Protein AF-A0A350IT70-F1 (afdb_monomer_lite)

Foldseek 3Di:
DEQDDDDDPVVVVVPVVDPVDDHDHCCQVLALQNLQVDAQQEAEEEAPDADPVGDTHRQADVVGGDHDPPSLVSSCSNQVNHHNGDYYYDDDD

pLDDT: mean 97.3, std 1.95, range [86.69, 98.69]

Sequence (93 aa):
VSGFVLGSRIILEYIDNNPMFEFHRTSYVNDPFVIAQNDLMIAINSAIEVDLSGQVCADSIGARPYSGVGGQLDFVRGASRARGGRAIIALPS

Secondary structure (DSSP, 8-state):
-BS---S-HHHHHHHTT-TT--B--HHHHT-HHHHTTSTT-EEEEE-SEE-TT--EE-SEETTEE-S--TTHHHHHHHHTTSTT-EEEEE---

Radius of gyration: 15.38 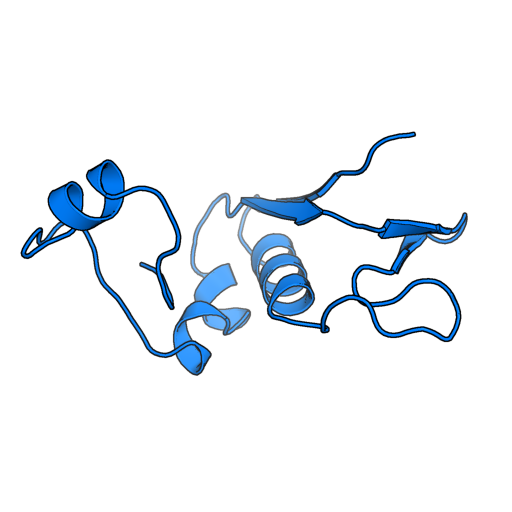Å; chains: 1; bounding box: 36×31×44 Å

Structure (mmCIF, N/CA/C/O backbone):
data_AF-A0A350IT70-F1
#
_entry.id   AF-A0A350IT70-F1
#
loop_
_atom_site.group_PDB
_atom_site.id
_atom_site.type_symbol
_atom_site.label_atom_id
_atom_site.label_alt_id
_atom_site.label_comp_id
_atom_site.label_asym_id
_atom_site.label_entity_id
_atom_site.label_seq_id
_atom_site.pdbx_PDB_ins_code
_atom_site.Cartn_x
_atom_site.Cartn_y
_atom_site.Cartn_z
_atom_site.occupancy
_atom_site.B_iso_or_equiv
_atom_site.auth_seq_id
_atom_site.auth_comp_id
_atom_site.auth_asym_id
_atom_site.auth_atom_id
_atom_site.pdbx_PDB_model_num
ATOM 1 N N . VAL A 1 1 ? -7.045 4.467 11.243 1.00 95.75 1 VAL A N 1
ATOM 2 C CA . VAL A 1 1 ? -6.012 3.441 11.510 1.00 95.75 1 VAL A CA 1
ATOM 3 C C . VAL A 1 1 ? -4.874 3.601 10.513 1.00 95.75 1 VAL A C 1
ATOM 5 O O . VAL A 1 1 ? -5.159 3.696 9.326 1.00 95.75 1 VAL A O 1
ATOM 8 N N . SER A 1 2 ? -3.622 3.673 10.971 1.00 97.25 2 SER A N 1
ATOM 9 C CA . SER A 1 2 ? -2.430 3.733 10.103 1.00 97.25 2 SER A CA 1
ATOM 10 C C . SER A 1 2 ? -1.224 3.038 10.750 1.00 97.25 2 SER A C 1
ATOM 12 O O . SER A 1 2 ? -1.231 2.783 11.951 1.00 97.25 2 SER A O 1
ATOM 14 N N . GLY A 1 3 ? -0.187 2.731 9.965 1.00 97.00 3 GLY A N 1
ATOM 15 C CA . GLY A 1 3 ? 1.100 2.240 10.477 1.00 97.00 3 GLY A CA 1
ATOM 16 C C . GLY A 1 3 ? 2.062 3.362 10.879 1.00 97.00 3 GLY A C 1
ATOM 17 O O . GLY A 1 3 ? 2.833 3.226 11.823 1.00 97.00 3 GLY A O 1
ATOM 18 N N . PHE A 1 4 ? 2.007 4.490 10.172 1.00 96.75 4 PHE A N 1
ATOM 19 C CA . PHE A 1 4 ? 2.813 5.682 10.434 1.00 96.75 4 PHE A CA 1
ATOM 20 C C . PHE A 1 4 ? 2.133 6.916 9.826 1.00 96.75 4 PHE A C 1
ATOM 22 O O . PHE A 1 4 ? 1.122 6.804 9.127 1.00 96.75 4 PHE A O 1
ATOM 29 N N . VAL A 1 5 ? 2.678 8.100 10.094 1.00 97.06 5 VAL A N 1
ATOM 30 C CA . VAL A 1 5 ? 2.257 9.352 9.459 1.00 97.06 5 VAL A CA 1
ATOM 31 C C . VAL A 1 5 ? 3.479 10.111 8.959 1.00 97.06 5 VAL A C 1
ATOM 33 O O . VAL A 1 5 ? 4.510 10.165 9.624 1.00 97.06 5 VAL A O 1
ATOM 36 N N . LEU A 1 6 ? 3.351 10.696 7.772 1.00 96.75 6 LEU A N 1
ATOM 37 C CA . LEU A 1 6 ? 4.307 11.627 7.193 1.00 96.75 6 LEU A CA 1
ATOM 38 C C . LEU A 1 6 ? 3.520 12.841 6.700 1.00 96.75 6 LEU A C 1
ATOM 40 O O . LEU A 1 6 ? 2.500 12.686 6.031 1.00 96.75 6 LEU A O 1
ATOM 44 N N . GLY A 1 7 ? 3.983 14.045 7.012 1.00 96.50 7 GLY A N 1
ATOM 45 C CA . GLY A 1 7 ? 3.339 15.262 6.542 1.00 96.50 7 GLY A CA 1
ATOM 46 C C . GLY A 1 7 ? 3.903 16.514 7.194 1.00 96.50 7 GLY A C 1
ATOM 47 O O . GLY A 1 7 ? 4.949 16.483 7.842 1.00 96.50 7 GLY A O 1
ATOM 48 N N . SER A 1 8 ? 3.210 17.633 6.993 1.00 98.19 8 SER A N 1
ATOM 49 C CA . SER A 1 8 ? 3.576 18.910 7.601 1.00 98.19 8 SER A CA 1
ATOM 50 C C . SER A 1 8 ? 3.319 18.915 9.110 1.00 98.19 8 SER A C 1
ATOM 52 O O . SER A 1 8 ? 2.600 18.081 9.657 1.00 98.19 8 SER A O 1
ATOM 54 N N . ARG A 1 9 ? 3.851 19.925 9.797 1.00 97.88 9 ARG A N 1
ATOM 55 C CA . ARG A 1 9 ? 3.596 20.133 11.226 1.00 97.88 9 ARG A CA 1
ATOM 56 C C . ARG A 1 9 ? 2.102 20.202 11.574 1.00 97.88 9 ARG A C 1
ATOM 58 O O . ARG A 1 9 ? 1.709 19.698 12.616 1.00 97.88 9 ARG A O 1
ATOM 65 N N . ILE A 1 10 ? 1.281 20.738 10.669 1.00 98.19 10 ILE A N 1
ATOM 66 C CA . ILE A 1 10 ? -0.170 20.876 10.854 1.00 98.19 10 ILE A CA 1
ATOM 67 C C . ILE A 1 10 ? -0.827 19.511 11.095 1.00 98.19 10 ILE A C 1
ATOM 69 O O . ILE A 1 10 ? -1.635 19.380 12.010 1.00 98.19 10 ILE A O 1
ATOM 73 N N . ILE A 1 11 ? -0.481 18.484 10.306 1.00 97.69 11 ILE A N 1
ATOM 74 C CA . ILE A 1 11 ? -1.091 17.160 10.488 1.00 97.69 11 ILE A CA 1
ATOM 75 C C . ILE A 1 11 ? -0.568 16.473 11.752 1.00 97.69 11 ILE A C 1
ATOM 77 O O . ILE A 1 11 ? -1.331 15.798 12.435 1.00 97.69 11 ILE A O 1
ATOM 81 N N . LEU A 1 12 ? 0.706 16.682 12.095 1.00 97.56 12 LEU A N 1
ATOM 82 C CA . LEU A 1 12 ? 1.289 16.110 13.307 1.00 97.56 12 LEU A CA 1
ATOM 83 C C . LEU A 1 12 ? 0.627 16.687 14.567 1.00 97.56 12 LEU A C 1
ATOM 85 O O . LEU A 1 12 ? 0.262 15.926 15.454 1.00 97.56 12 LEU A O 1
ATOM 89 N N . GLU A 1 13 ? 0.398 18.001 14.610 1.00 97.88 13 GLU A N 1
ATOM 90 C CA . GLU A 1 13 ? -0.306 18.664 15.717 1.00 97.88 13 GLU A CA 1
ATOM 91 C C . GLU A 1 13 ? -1.791 18.279 15.780 1.00 97.88 13 GLU A C 1
ATOM 93 O O . GLU A 1 13 ? -2.346 18.166 16.866 1.00 97.88 13 GLU A O 1
ATOM 98 N N . TYR A 1 14 ? -2.442 18.036 14.637 1.00 97.81 14 TYR A N 1
ATOM 99 C CA . TYR A 1 14 ? -3.848 17.617 14.612 1.00 97.81 14 TYR A CA 1
ATOM 100 C C . TYR A 1 14 ? -4.075 16.190 15.142 1.00 97.81 14 TYR A C 1
ATOM 102 O O . TYR A 1 14 ? -5.140 15.884 15.690 1.00 97.81 14 TYR A O 1
ATOM 110 N N . ILE A 1 15 ? -3.090 15.311 14.949 1.00 97.62 15 ILE A N 1
ATOM 111 C CA . ILE A 1 15 ? -3.138 13.907 15.375 1.00 97.62 15 ILE A CA 1
ATOM 112 C C . ILE A 1 15 ? -2.712 13.747 16.842 1.00 97.62 15 ILE A C 1
ATOM 114 O O . ILE A 1 15 ? -3.138 12.791 17.492 1.00 97.62 15 ILE A O 1
ATOM 118 N N . ASP A 1 16 ? -1.889 14.657 17.369 1.00 97.12 16 ASP A N 1
ATOM 119 C CA . ASP A 1 16 ? -1.362 14.563 18.730 1.00 97.12 16 ASP A CA 1
ATOM 120 C C . ASP A 1 16 ? -2.482 14.440 19.779 1.00 97.12 16 ASP A C 1
ATOM 122 O O . ASP A 1 16 ? -3.392 15.265 19.851 1.00 97.12 16 ASP A O 1
ATOM 126 N N . ASN A 1 17 ? -2.425 13.369 20.578 1.00 96.81 17 ASN A N 1
ATOM 127 C CA . ASN A 1 17 ? -3.419 13.010 21.600 1.00 96.81 17 ASN A CA 1
ATOM 128 C C . ASN A 1 17 ? -4.889 12.990 21.125 1.00 96.81 17 ASN A C 1
ATOM 130 O O . ASN A 1 17 ? -5.811 13.126 21.933 1.00 96.81 17 ASN A O 1
ATOM 134 N N . ASN A 1 18 ? -5.133 12.791 19.828 1.00 97.81 18 ASN A N 1
ATOM 135 C CA . ASN A 1 18 ? -6.475 12.791 19.264 1.00 97.81 18 ASN A CA 1
ATOM 136 C C . ASN A 1 18 ? -7.028 11.354 19.133 1.00 97.81 18 ASN A C 1
ATOM 138 O O . ASN A 1 18 ? -6.533 10.585 18.305 1.00 97.81 18 ASN A O 1
ATOM 142 N N . PRO A 1 19 ? -8.087 10.982 19.884 1.00 97.19 19 PRO A N 1
ATOM 143 C CA . PRO A 1 19 ? -8.613 9.613 19.915 1.00 97.19 19 PRO A CA 1
ATOM 144 C C . PRO A 1 19 ? -9.282 9.166 18.605 1.00 97.19 19 PRO A C 1
ATOM 146 O O . PRO A 1 19 ? -9.614 7.994 18.460 1.00 97.19 19 PRO A O 1
ATOM 149 N N . MET A 1 20 ? -9.480 10.072 17.641 1.00 97.81 20 MET A N 1
ATOM 150 C CA . MET A 1 20 ? -9.943 9.714 16.295 1.00 97.81 20 MET A CA 1
ATOM 151 C C . MET A 1 20 ? -8.874 8.979 15.473 1.00 97.81 20 MET A C 1
ATOM 153 O O . MET A 1 20 ? -9.192 8.376 14.445 1.00 97.81 20 MET A O 1
ATOM 157 N N . PHE A 1 21 ? -7.610 9.035 15.898 1.00 97.69 21 PHE A N 1
ATOM 158 C CA . PHE A 1 21 ? -6.489 8.400 15.223 1.00 97.69 21 PHE A CA 1
ATOM 159 C C . PHE A 1 21 ? -5.948 7.241 16.048 1.00 97.69 21 PHE A C 1
ATOM 161 O O . PHE A 1 21 ? -5.794 7.321 17.261 1.00 97.69 21 PHE A O 1
ATOM 168 N N . GLU A 1 22 ? -5.603 6.161 15.356 1.00 97.38 22 GLU A N 1
ATOM 169 C CA . GLU A 1 22 ? -5.039 4.971 15.975 1.00 97.38 22 GLU A CA 1
ATOM 170 C C . GLU A 1 22 ? -3.908 4.438 15.100 1.00 97.38 22 GLU A C 1
ATOM 172 O O . GLU A 1 22 ? -4.068 4.297 13.876 1.00 97.38 22 GLU A O 1
ATOM 177 N N . PHE A 1 23 ? -2.771 4.154 15.734 1.00 97.75 23 PHE A N 1
ATOM 178 C CA . PHE A 1 23 ? -1.583 3.622 15.082 1.00 97.75 23 PHE A CA 1
ATOM 179 C C . PHE A 1 23 ? -1.343 2.186 15.519 1.00 97.75 23 PHE A C 1
ATOM 181 O O . PHE A 1 23 ? -1.243 1.890 16.707 1.00 97.75 23 PHE A O 1
ATOM 188 N N . HIS A 1 24 ? -1.226 1.301 14.537 1.00 98.19 24 HIS A N 1
ATOM 189 C CA . HIS A 1 24 ? -1.006 -0.126 14.743 1.00 98.19 24 HIS A CA 1
ATOM 190 C C . HIS A 1 24 ? 0.282 -0.568 14.062 1.00 98.19 24 HIS A C 1
ATOM 192 O O . HIS A 1 24 ? 0.804 0.101 13.174 1.00 98.19 24 HIS A O 1
ATOM 198 N N . ARG A 1 25 ? 0.795 -1.741 14.444 1.00 97.88 25 ARG A N 1
ATOM 199 C CA . ARG A 1 25 ? 1.936 -2.352 13.747 1.00 97.88 25 ARG A CA 1
ATOM 200 C C . ARG A 1 25 ? 1.596 -2.563 12.270 1.00 97.88 25 ARG A C 1
ATOM 202 O O . ARG A 1 25 ? 0.499 -3.021 11.953 1.00 97.88 25 ARG A O 1
ATOM 209 N N . THR A 1 26 ? 2.565 -2.337 11.384 1.00 96.94 26 THR A N 1
ATOM 210 C CA . THR A 1 26 ? 2.412 -2.569 9.936 1.00 96.94 26 THR A CA 1
ATOM 211 C C . THR A 1 26 ? 1.922 -3.983 9.626 1.00 96.94 26 THR A C 1
ATOM 213 O O . THR A 1 26 ? 1.107 -4.155 8.734 1.00 96.94 26 THR A O 1
ATOM 216 N N . SER A 1 27 ? 2.322 -4.987 10.416 1.00 97.50 27 SER A N 1
ATOM 217 C CA . SER A 1 27 ? 1.853 -6.373 10.269 1.00 97.50 27 SER A CA 1
ATOM 218 C C . SER A 1 27 ? 0.337 -6.550 10.412 1.00 97.50 27 SER A C 1
ATOM 220 O O . SER A 1 27 ? -0.183 -7.557 9.962 1.00 97.50 27 SER A O 1
ATOM 222 N N . TYR A 1 28 ? -0.356 -5.621 11.077 1.00 98.25 28 TYR A N 1
ATOM 223 C CA . TYR A 1 28 ? -1.816 -5.602 11.172 1.00 98.25 28 TYR A CA 1
ATOM 224 C C . TYR A 1 28 ? -2.424 -4.718 10.080 1.00 98.25 28 TYR A C 1
ATOM 226 O O . TYR A 1 28 ? -3.318 -5.145 9.359 1.00 98.25 28 TYR A O 1
ATOM 234 N N . VAL A 1 29 ? -1.912 -3.491 9.935 1.00 98.31 29 VAL A N 1
ATOM 235 C CA . VAL A 1 29 ? -2.453 -2.494 8.993 1.00 98.31 29 VAL A CA 1
ATOM 236 C C . VAL A 1 29 ? -2.347 -2.962 7.542 1.00 98.31 29 VAL A C 1
ATOM 238 O O . VAL A 1 29 ? -3.245 -2.700 6.747 1.00 98.31 29 VAL A O 1
ATOM 241 N N . ASN A 1 30 ? -1.269 -3.673 7.212 1.00 98.31 30 ASN A N 1
ATOM 242 C CA . ASN A 1 30 ? -1.002 -4.189 5.877 1.00 98.31 30 ASN A CA 1
ATOM 243 C C . ASN A 1 30 ? -1.431 -5.651 5.710 1.00 98.31 30 ASN A C 1
ATOM 245 O O . ASN A 1 30 ? -1.131 -6.239 4.681 1.00 98.31 30 ASN A O 1
ATOM 249 N N . ASP A 1 31 ? -2.106 -6.275 6.679 1.00 98.38 31 ASP A N 1
ATOM 250 C CA . ASP A 1 31 ? -2.616 -7.630 6.465 1.00 98.38 31 ASP A CA 1
ATOM 251 C C . ASP A 1 31 ? -3.772 -7.580 5.443 1.00 98.38 31 ASP A C 1
ATOM 253 O O . ASP A 1 31 ? -4.811 -6.971 5.726 1.00 98.38 31 ASP A O 1
ATOM 257 N N . PRO A 1 32 ? -3.657 -8.225 4.262 1.00 98.44 32 PRO A N 1
ATOM 258 C CA . PRO A 1 32 ? -4.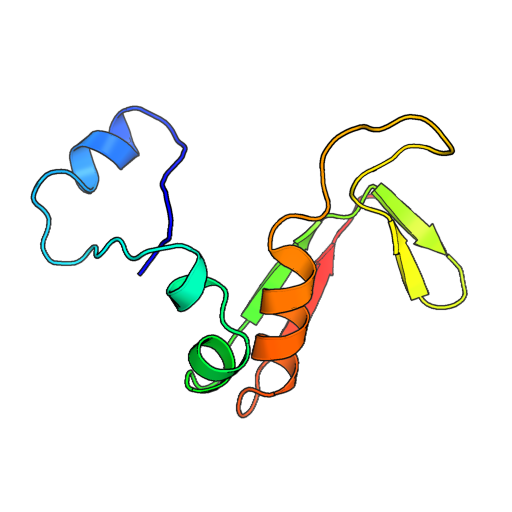713 -8.200 3.254 1.00 98.44 32 PRO A CA 1
ATOM 259 C C . PRO A 1 32 ? -6.052 -8.751 3.759 1.00 98.44 32 PRO A C 1
ATOM 261 O O . PRO A 1 32 ? -7.098 -8.345 3.252 1.00 98.44 32 PRO A O 1
ATOM 264 N N . PHE A 1 33 ? -6.043 -9.659 4.740 1.00 98.44 33 PHE A N 1
ATOM 265 C CA . PHE A 1 33 ? -7.257 -10.208 5.344 1.00 98.44 33 PHE A CA 1
ATOM 266 C C . PHE A 1 33 ? -7.915 -9.236 6.317 1.00 98.44 33 PHE A C 1
ATOM 268 O O . PHE A 1 33 ? -9.137 -9.252 6.428 1.00 98.44 33 PHE A O 1
ATOM 275 N N . VAL A 1 34 ? -7.141 -8.379 6.985 1.00 98.62 34 VAL A N 1
ATOM 276 C CA . VAL A 1 34 ? -7.674 -7.285 7.811 1.00 98.62 34 VAL A CA 1
ATOM 277 C C . VAL A 1 34 ? -8.209 -6.175 6.911 1.00 98.62 34 VAL A C 1
ATOM 279 O O . VAL A 1 34 ? -9.330 -5.709 7.098 1.00 98.62 34 VAL A O 1
ATOM 282 N N . ILE A 1 35 ? -7.458 -5.798 5.873 1.00 98.69 35 ILE A N 1
ATOM 283 C CA . ILE A 1 35 ? -7.883 -4.792 4.892 1.00 98.69 35 ILE A CA 1
ATOM 284 C C . ILE A 1 35 ? -9.227 -5.184 4.261 1.00 98.69 35 ILE A C 1
ATOM 286 O O . ILE A 1 35 ? -10.142 -4.359 4.205 1.00 98.69 35 ILE A O 1
ATOM 290 N N . ALA A 1 36 ? -9.369 -6.446 3.841 1.00 98.62 36 ALA A N 1
ATOM 291 C CA . ALA A 1 36 ? -10.562 -6.960 3.168 1.00 98.62 36 ALA A CA 1
ATOM 292 C C . ALA A 1 36 ? -11.836 -6.980 4.035 1.00 98.62 36 ALA A C 1
ATOM 294 O O . ALA A 1 36 ? -12.926 -7.147 3.491 1.00 98.62 36 ALA A O 1
ATOM 295 N N . GLN A 1 37 ? -11.725 -6.801 5.357 1.00 98.56 37 GLN A N 1
ATOM 296 C CA . GLN A 1 37 ? -12.886 -6.716 6.254 1.00 98.56 37 GLN A CA 1
ATOM 297 C C . GLN A 1 37 ? -13.657 -5.396 6.110 1.00 98.56 37 GLN A C 1
ATOM 299 O O . GLN A 1 37 ? -14.779 -5.293 6.601 1.00 98.56 37 GLN A O 1
ATOM 304 N N . ASN A 1 38 ? -13.081 -4.394 5.439 1.00 98.50 38 ASN A N 1
ATOM 305 C CA . ASN A 1 38 ? -13.715 -3.097 5.225 1.00 98.50 38 ASN A CA 1
ATOM 306 C C . ASN A 1 38 ? -14.515 -3.100 3.917 1.00 98.50 38 ASN A C 1
ATOM 308 O O . ASN A 1 38 ? -13.961 -3.339 2.844 1.00 98.50 38 ASN A O 1
ATOM 312 N N . ASP A 1 39 ? -15.809 -2.788 3.987 1.00 98.50 39 ASP A N 1
ATOM 313 C CA . ASP A 1 39 ? -16.630 -2.595 2.792 1.00 98.50 39 ASP A CA 1
ATOM 314 C C . ASP A 1 39 ? -16.154 -1.398 1.973 1.00 98.50 39 ASP A C 1
ATOM 316 O O . ASP A 1 39 ? -15.734 -0.382 2.524 1.00 98.50 39 ASP A O 1
ATOM 320 N N . LEU A 1 40 ? -16.278 -1.500 0.648 1.00 98.44 40 LEU A N 1
ATOM 321 C CA . LEU A 1 40 ? -15.925 -0.430 -0.287 1.00 98.44 40 LEU A CA 1
ATOM 322 C C . LEU A 1 40 ? -14.468 0.047 -0.132 1.00 98.44 40 LEU A C 1
ATOM 324 O O . LEU A 1 40 ? -14.166 1.205 -0.411 1.00 98.44 40 LEU A O 1
ATOM 328 N N . MET A 1 41 ? -13.556 -0.834 0.298 1.00 98.56 41 MET A N 1
ATOM 329 C CA . MET A 1 41 ? -12.141 -0.501 0.469 1.00 98.56 41 MET A CA 1
ATOM 330 C C . MET A 1 41 ? -11.513 -0.065 -0.860 1.00 98.56 41 MET A C 1
ATOM 332 O O . MET A 1 41 ? -11.456 -0.846 -1.813 1.00 98.56 41 MET A O 1
ATOM 336 N N . ILE A 1 42 ? -11.014 1.172 -0.918 1.00 98.69 42 ILE A N 1
ATOM 337 C CA . ILE A 1 42 ? -10.339 1.724 -2.097 1.00 98.69 42 ILE A CA 1
ATOM 338 C C . ILE A 1 42 ? -8.843 1.844 -1.814 1.00 98.69 42 ILE A C 1
ATOM 340 O O . ILE A 1 42 ? -8.424 2.628 -0.965 1.00 98.69 42 ILE A O 1
ATOM 344 N N . ALA A 1 43 ? -8.032 1.089 -2.551 1.00 98.44 43 ALA A N 1
ATOM 345 C CA . ALA A 1 43 ? -6.579 1.198 -2.529 1.00 98.44 43 ALA A CA 1
ATOM 346 C C . ALA A 1 43 ? -6.104 2.028 -3.724 1.00 98.44 43 ALA A C 1
ATOM 348 O O . ALA A 1 43 ? -6.349 1.647 -4.866 1.00 98.44 43 ALA A O 1
ATOM 349 N N . ILE A 1 44 ? -5.404 3.134 -3.470 1.00 98.38 44 ILE A N 1
ATOM 350 C CA . ILE A 1 44 ? -4.842 4.010 -4.505 1.00 98.38 44 ILE A CA 1
ATOM 351 C C . ILE A 1 44 ? -3.326 4.021 -4.341 1.00 98.38 44 ILE A C 1
ATOM 353 O O . ILE A 1 44 ? -2.831 4.383 -3.277 1.00 98.38 44 ILE A O 1
ATOM 357 N N . ASN A 1 45 ? -2.597 3.628 -5.384 1.00 97.75 45 ASN A N 1
ATOM 358 C CA . ASN A 1 45 ? -1.135 3.628 -5.397 1.00 97.75 45 ASN A CA 1
ATOM 359 C C . ASN A 1 45 ? -0.596 4.213 -6.707 1.00 97.75 45 ASN A C 1
ATOM 361 O O . ASN A 1 45 ? -1.304 4.268 -7.713 1.00 97.75 45 ASN A O 1
ATOM 365 N N . SER A 1 46 ? 0.667 4.636 -6.682 1.00 97.06 46 SER A N 1
ATOM 366 C CA . SER A 1 46 ? 1.381 5.110 -7.869 1.00 97.06 46 SER A CA 1
ATOM 367 C C . SER A 1 46 ? 2.262 4.013 -8.456 1.00 97.06 46 SER A C 1
ATOM 369 O O . SER A 1 46 ? 2.641 3.075 -7.761 1.00 97.06 46 SER A 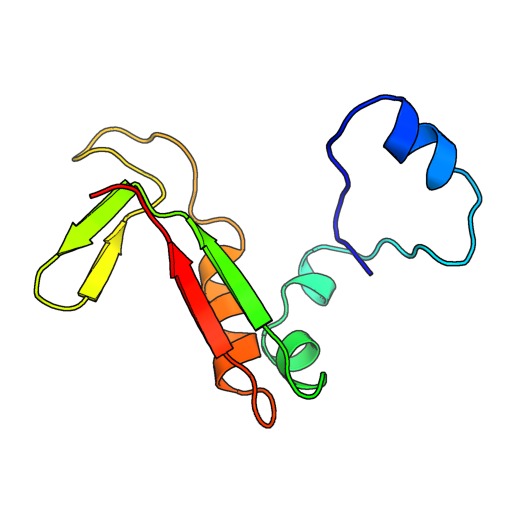O 1
ATOM 371 N N . ALA A 1 47 ? 2.626 4.159 -9.724 1.00 97.38 47 ALA A N 1
ATOM 372 C CA . ALA A 1 47 ? 3.650 3.347 -10.374 1.00 97.38 47 ALA A CA 1
ATOM 373 C C . ALA A 1 47 ? 4.697 4.228 -11.065 1.00 97.38 47 ALA A C 1
ATOM 375 O O . ALA A 1 47 ? 4.480 5.428 -11.238 1.00 97.38 4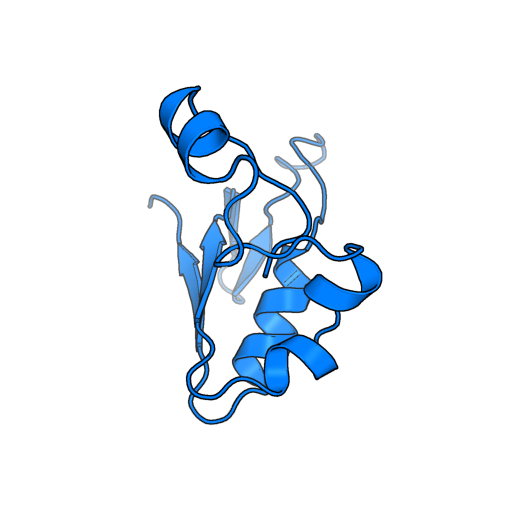7 ALA A O 1
ATOM 376 N N . ILE A 1 48 ? 5.823 3.618 -11.438 1.00 97.06 48 ILE A N 1
ATOM 377 C CA . ILE A 1 48 ? 6.837 4.215 -12.315 1.00 97.06 48 ILE A CA 1
ATOM 378 C C . ILE A 1 48 ? 6.505 3.870 -13.767 1.00 97.06 48 ILE A C 1
ATOM 380 O O . ILE A 1 48 ? 6.494 4.749 -14.621 1.00 97.06 48 ILE A O 1
ATOM 384 N N . GLU A 1 49 ? 6.198 2.601 -14.036 1.00 97.38 49 GLU A N 1
ATOM 385 C CA . GLU A 1 49 ? 5.870 2.107 -15.371 1.00 97.38 49 GLU A CA 1
ATOM 386 C C . GLU A 1 49 ? 4.863 0.955 -15.304 1.00 97.38 49 GLU A C 1
ATOM 388 O O . GLU A 1 49 ? 4.755 0.237 -14.301 1.00 97.38 49 GLU A O 1
ATOM 393 N N . VAL A 1 50 ? 4.114 0.794 -16.394 1.00 97.88 50 VAL A N 1
ATOM 394 C CA . VAL A 1 50 ? 3.183 -0.314 -16.603 1.00 97.88 50 VAL A CA 1
ATOM 395 C C . VAL A 1 50 ? 3.386 -0.844 -18.017 1.00 97.88 50 VAL A C 1
ATOM 397 O O . VAL A 1 50 ? 3.399 -0.064 -18.969 1.00 97.88 50 VAL A O 1
ATOM 400 N N . ASP A 1 51 ? 3.556 -2.157 -18.162 1.00 97.38 51 ASP A N 1
ATOM 401 C CA . ASP A 1 51 ? 3.686 -2.782 -19.481 1.00 97.38 51 ASP A CA 1
ATOM 402 C C . ASP A 1 51 ? 2.320 -3.110 -20.115 1.00 97.38 51 ASP A C 1
ATOM 404 O O . ASP A 1 51 ? 1.262 -2.996 -19.493 1.00 97.38 51 ASP A O 1
ATOM 408 N N . LEU A 1 52 ? 2.328 -3.563 -21.372 1.00 98.00 52 LEU A N 1
ATOM 409 C CA . LEU A 1 52 ? 1.098 -3.899 -22.104 1.00 98.00 52 LEU A CA 1
ATOM 410 C C . LEU A 1 52 ? 0.345 -5.116 -21.537 1.00 98.00 52 LEU A C 1
ATOM 412 O O . LEU A 1 52 ? -0.811 -5.332 -21.895 1.00 98.00 52 LEU A O 1
ATOM 416 N N . SER A 1 53 ? 0.978 -5.911 -20.672 1.00 98.25 53 SER A N 1
ATOM 417 C CA . SER A 1 53 ? 0.332 -7.020 -19.961 1.00 98.25 53 SER A CA 1
ATOM 418 C C . SER A 1 53 ? -0.283 -6.593 -18.623 1.00 98.25 53 SER A C 1
ATOM 420 O O . SER A 1 53 ? -0.999 -7.377 -18.000 1.00 98.25 53 SER A O 1
ATOM 422 N N . GLY A 1 54 ? -0.038 -5.351 -18.192 1.00 96.94 54 GLY A N 1
ATOM 423 C CA . GLY A 1 54 ? -0.484 -4.813 -16.913 1.00 96.94 54 GLY A CA 1
ATOM 424 C C . GLY A 1 54 ? 0.466 -5.106 -15.752 1.00 96.94 54 GLY A C 1
ATOM 425 O O . GLY A 1 54 ? 0.073 -4.918 -14.599 1.00 96.94 54 GLY A O 1
ATOM 426 N N . GLN A 1 55 ? 1.699 -5.560 -16.011 1.00 97.88 55 GLN A N 1
ATOM 427 C CA . GLN A 1 55 ? 2.712 -5.638 -14.959 1.00 97.88 55 GLN A CA 1
ATOM 428 C C . GLN A 1 55 ? 3.091 -4.227 -14.524 1.00 97.88 55 GLN A C 1
ATOM 430 O O . GLN A 1 55 ? 3.369 -3.364 -15.353 1.00 97.88 55 GLN A O 1
ATOM 435 N N . VAL A 1 56 ? 3.097 -4.011 -13.212 1.00 97.56 56 VAL A N 1
ATOM 436 C CA . VAL A 1 56 ? 3.357 -2.713 -12.594 1.00 97.56 56 VAL A CA 1
ATOM 437 C C . VAL A 1 56 ? 4.728 -2.743 -11.936 1.00 97.56 56 VAL A C 1
ATOM 439 O O . VAL A 1 56 ? 4.958 -3.556 -11.041 1.00 97.56 56 VAL A O 1
ATOM 442 N N . CYS A 1 57 ? 5.602 -1.820 -12.326 1.00 97.12 57 CYS A N 1
ATOM 443 C CA . CYS A 1 57 ? 6.861 -1.561 -11.636 1.00 97.12 57 CYS A CA 1
ATOM 444 C C . CYS A 1 57 ? 6.769 -0.215 -10.900 1.00 97.12 57 CYS A C 1
ATOM 446 O O . CYS A 1 57 ? 6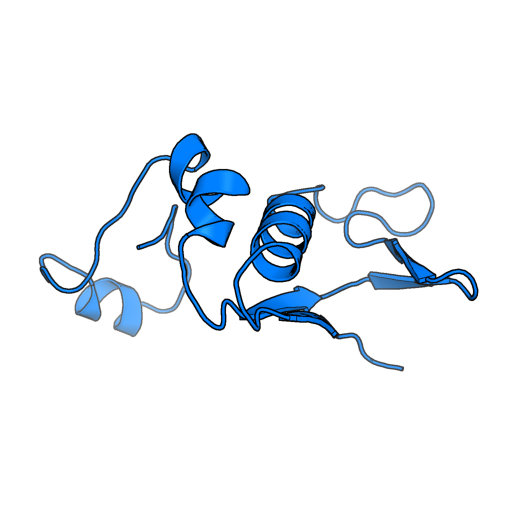.361 0.801 -11.469 1.00 97.12 57 CYS A O 1
ATOM 448 N N . ALA A 1 58 ? 7.099 -0.214 -9.607 1.00 97.31 58 ALA A N 1
ATOM 449 C CA . ALA A 1 58 ? 6.976 0.956 -8.728 1.00 97.31 58 ALA A CA 1
ATOM 450 C C . ALA A 1 58 ? 8.208 1.187 -7.833 1.00 97.31 58 ALA A C 1
ATOM 452 O O . ALA A 1 58 ? 8.303 2.211 -7.154 1.00 97.31 58 ALA A O 1
ATOM 453 N N . ASP A 1 59 ? 9.158 0.252 -7.832 1.00 96.62 59 ASP A N 1
ATOM 454 C CA . ASP A 1 59 ? 10.301 0.235 -6.923 1.00 96.62 59 ASP A CA 1
ATOM 455 C C . ASP A 1 59 ? 11.650 0.453 -7.612 1.00 96.62 59 ASP A C 1
ATOM 457 O O . ASP A 1 59 ? 12.643 0.748 -6.942 1.00 96.62 59 ASP A O 1
ATOM 461 N N . SER A 1 60 ? 11.705 0.364 -8.939 1.00 97.00 60 SER A N 1
ATOM 462 C CA . SER A 1 60 ? 12.944 0.450 -9.708 1.00 97.00 60 SER A CA 1
ATOM 463 C C . SER A 1 60 ? 12.761 1.159 -11.050 1.00 97.00 60 SER A C 1
ATOM 465 O O . SER A 1 60 ? 11.653 1.351 -11.540 1.00 97.00 60 SER A O 1
ATOM 467 N N . ILE A 1 61 ? 13.881 1.603 -11.624 1.00 97.38 61 ILE A N 1
ATOM 468 C CA . ILE A 1 61 ? 13.967 2.117 -12.995 1.00 97.38 61 ILE A CA 1
ATOM 469 C C . ILE A 1 61 ? 14.992 1.244 -13.717 1.00 97.38 61 ILE A C 1
ATOM 471 O O . ILE A 1 61 ? 16.204 1.393 -13.510 1.00 97.38 61 ILE A O 1
ATOM 475 N N . GLY A 1 62 ? 14.507 0.292 -14.516 1.00 95.88 62 GLY A N 1
ATOM 476 C CA . GLY A 1 62 ? 15.333 -0.804 -15.018 1.00 95.88 62 GLY A CA 1
ATOM 477 C C . GLY A 1 62 ? 16.000 -1.560 -13.862 1.00 95.88 62 GLY A C 1
ATOM 478 O O . GLY A 1 62 ? 15.372 -1.866 -12.857 1.00 95.88 62 GLY A O 1
ATOM 479 N N . ALA A 1 63 ? 17.306 -1.813 -13.956 1.00 96.88 63 ALA A N 1
ATOM 480 C CA . ALA A 1 63 ? 18.053 -2.499 -12.897 1.00 96.88 63 ALA A CA 1
ATOM 481 C C . ALA A 1 63 ? 18.400 -1.613 -11.680 1.00 96.88 63 ALA A C 1
ATOM 483 O O . ALA A 1 63 ? 19.053 -2.087 -10.749 1.00 96.88 63 ALA A O 1
ATOM 484 N N . ARG A 1 64 ? 18.035 -0.322 -11.683 1.00 97.44 64 ARG A N 1
ATOM 485 C CA . ARG A 1 64 ? 18.392 0.618 -10.613 1.00 97.44 64 ARG A CA 1
ATOM 486 C C . ARG A 1 64 ? 17.273 0.692 -9.568 1.00 97.44 64 ARG A C 1
ATOM 488 O O . ARG A 1 64 ? 16.191 1.174 -9.908 1.00 97.44 64 ARG A O 1
ATOM 495 N N . PRO A 1 65 ? 17.527 0.321 -8.299 1.00 96.81 65 PRO A N 1
ATOM 496 C CA . PRO A 1 65 ? 16.567 0.542 -7.223 1.00 96.81 65 PRO A CA 1
ATOM 497 C C . PRO A 1 65 ? 16.249 2.033 -7.074 1.00 96.81 65 PRO A C 1
ATOM 499 O O . PRO A 1 65 ? 17.153 2.874 -7.100 1.00 96.81 65 PRO A O 1
ATOM 502 N N . TYR A 1 66 ? 14.969 2.356 -6.925 1.00 96.25 66 TYR A N 1
ATOM 503 C CA . TYR A 1 66 ? 14.473 3.716 -6.715 1.00 96.25 66 TYR A CA 1
ATOM 504 C C . TYR A 1 66 ? 13.752 3.847 -5.369 1.00 96.25 66 TYR A C 1
ATOM 506 O O . TYR A 1 66 ? 13.962 4.822 -4.650 1.00 96.25 66 TYR A O 1
ATOM 514 N N . SER A 1 67 ? 12.944 2.848 -5.011 1.00 93.25 67 SER A N 1
ATOM 515 C CA . SER A 1 67 ? 12.257 2.743 -3.724 1.00 93.25 67 SER A CA 1
ATOM 516 C C . SER A 1 67 ? 12.280 1.283 -3.228 1.00 93.25 67 SER A C 1
ATOM 518 O O . SER A 1 67 ? 13.333 0.648 -3.253 1.00 93.25 67 SER A O 1
ATOM 520 N N . GLY A 1 68 ? 11.159 0.744 -2.750 1.00 90.38 68 GLY A N 1
ATOM 521 C CA . GLY A 1 68 ? 11.017 -0.657 -2.366 1.00 90.38 68 GLY A CA 1
ATOM 522 C C . GLY A 1 68 ? 9.574 -1.130 -2.520 1.00 90.38 68 GLY A C 1
ATOM 523 O O . GLY A 1 68 ? 8.662 -0.317 -2.645 1.00 90.38 68 GLY A O 1
ATOM 524 N N . VAL A 1 69 ? 9.364 -2.448 -2.462 1.00 86.69 69 VAL A N 1
ATOM 525 C CA . VAL A 1 69 ? 8.048 -3.095 -2.654 1.00 86.69 69 VAL A CA 1
ATOM 526 C C . VAL A 1 69 ? 6.953 -2.494 -1.757 1.00 86.69 69 VAL A C 1
ATOM 528 O O . VAL A 1 69 ? 5.810 -2.323 -2.183 1.00 86.69 69 VAL A O 1
ATOM 531 N N . GLY A 1 70 ? 7.307 -2.147 -0.514 1.00 90.06 70 GLY A N 1
ATOM 532 C CA . GLY A 1 70 ? 6.399 -1.510 0.438 1.00 90.06 70 GLY A CA 1
ATOM 533 C C . GLY A 1 70 ? 5.141 -2.343 0.711 1.00 90.06 70 GLY A C 1
ATOM 534 O O . GLY A 1 70 ? 5.190 -3.568 0.732 1.00 90.06 70 GLY A O 1
ATOM 535 N N . GLY A 1 71 ? 4.016 -1.658 0.938 1.00 95.00 71 GLY A N 1
ATOM 536 C CA . GLY A 1 71 ? 2.707 -2.271 1.201 1.00 95.00 71 GLY A CA 1
ATOM 537 C C . GLY A 1 71 ? 1.749 -2.278 0.011 1.00 95.00 71 GLY A C 1
ATOM 538 O O . GLY A 1 71 ? 0.589 -2.654 0.164 1.00 95.00 71 GLY A O 1
ATOM 539 N N . GLN A 1 72 ? 2.190 -1.823 -1.165 1.00 96.88 72 GLN A N 1
ATOM 540 C CA . GLN A 1 72 ? 1.306 -1.617 -2.316 1.00 96.88 72 GLN A CA 1
ATOM 541 C C . GLN A 1 72 ? 0.549 -2.899 -2.679 1.00 96.88 72 GLN A C 1
ATOM 543 O O . GLN A 1 72 ? -0.674 -2.881 -2.831 1.00 96.88 72 GLN A O 1
ATOM 548 N N . LEU A 1 73 ? 1.263 -4.024 -2.776 1.00 96.62 73 LEU A N 1
ATOM 549 C CA . LEU A 1 73 ? 0.664 -5.309 -3.129 1.00 96.62 73 LEU A CA 1
ATOM 550 C C . LEU A 1 73 ? -0.363 -5.777 -2.090 1.00 96.62 73 LEU A C 1
ATOM 552 O O . LEU A 1 73 ? -1.375 -6.373 -2.463 1.00 96.62 73 LEU A O 1
ATOM 556 N N . ASP A 1 74 ? -0.128 -5.492 -0.811 1.00 98.12 74 ASP A N 1
ATOM 557 C CA . ASP A 1 74 ? -1.024 -5.890 0.271 1.00 98.12 74 ASP A CA 1
ATOM 558 C C . ASP A 1 74 ? -2.371 -5.177 0.167 1.00 98.12 74 ASP A C 1
ATOM 560 O O . ASP A 1 74 ? -3.425 -5.815 0.203 1.00 98.12 74 ASP A O 1
ATOM 564 N N . PHE A 1 75 ? -2.342 -3.862 -0.062 1.00 98.44 75 PHE A N 1
ATOM 565 C CA . PHE A 1 75 ? -3.547 -3.057 -0.244 1.00 98.44 75 PHE A CA 1
ATOM 566 C C . PHE A 1 75 ? -4.276 -3.374 -1.546 1.00 98.44 75 PHE A C 1
ATOM 568 O O . PHE A 1 75 ? -5.504 -3.445 -1.536 1.00 98.44 75 PHE A O 1
ATOM 575 N N . VAL A 1 76 ? -3.557 -3.643 -2.641 1.00 98.19 76 VAL A N 1
ATOM 576 C CA . VAL A 1 76 ? -4.169 -4.152 -3.881 1.00 98.19 76 VAL A CA 1
ATOM 577 C C . VAL A 1 76 ? -4.925 -5.452 -3.588 1.00 98.19 76 VAL A C 1
ATOM 579 O O . VAL A 1 76 ? -6.107 -5.577 -3.896 1.00 98.19 76 VAL A O 1
ATOM 582 N N . ARG A 1 77 ? -4.273 -6.403 -2.912 1.00 98.19 77 ARG A N 1
ATOM 583 C CA . ARG A 1 77 ? -4.851 -7.706 -2.558 1.00 98.19 77 ARG A CA 1
ATOM 584 C C . ARG A 1 77 ? -6.023 -7.613 -1.587 1.00 98.19 77 ARG A C 1
ATOM 586 O O . ARG A 1 77 ? -6.954 -8.409 -1.717 1.00 98.19 77 ARG A O 1
ATOM 593 N N . GLY A 1 78 ? -5.955 -6.719 -0.608 1.00 98.62 78 GLY A N 1
ATOM 594 C CA . GLY A 1 78 ? -7.010 -6.512 0.376 1.00 98.62 78 GLY A CA 1
ATOM 595 C C . GLY A 1 78 ? -8.227 -5.827 -0.240 1.00 98.62 78 GLY A C 1
ATOM 596 O O . GLY A 1 78 ? -9.341 -6.332 -0.119 1.00 98.62 78 GLY A O 1
ATOM 597 N N . ALA A 1 79 ? -8.022 -4.742 -0.991 1.00 98.62 79 ALA A N 1
ATOM 598 C CA . ALA A 1 79 ? -9.102 -4.014 -1.655 1.00 98.62 79 ALA A CA 1
ATOM 599 C C . ALA A 1 79 ? -9.815 -4.860 -2.720 1.00 98.62 79 ALA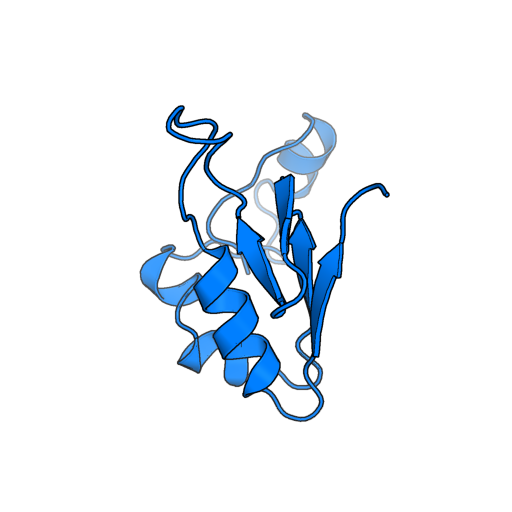 A C 1
ATOM 601 O O . ALA A 1 79 ? -11.038 -4.831 -2.797 1.00 98.62 79 ALA A O 1
ATOM 602 N N . SER A 1 80 ? -9.090 -5.675 -3.496 1.00 98.06 80 SER A N 1
ATOM 603 C CA . SER A 1 80 ? -9.712 -6.600 -4.459 1.00 98.06 80 SER A CA 1
ATOM 604 C C . SER A 1 80 ? -10.553 -7.705 -3.806 1.00 98.06 80 SER A C 1
ATOM 606 O O . SER A 1 80 ? -11.383 -8.306 -4.484 1.00 98.06 80 SER A O 1
ATOM 608 N N . ARG A 1 81 ? -10.334 -8.006 -2.518 1.00 98.31 81 ARG A N 1
ATOM 609 C CA . ARG A 1 81 ? -11.110 -9.001 -1.754 1.00 98.31 81 ARG A CA 1
ATOM 610 C C . ARG A 1 81 ? -12.250 -8.385 -0.943 1.00 98.31 81 ARG A C 1
ATOM 612 O O . ARG A 1 81 ? -13.168 -9.107 -0.564 1.00 98.31 81 ARG A O 1
ATOM 619 N N . ALA A 1 82 ? -12.193 -7.085 -0.675 1.00 98.62 82 ALA A N 1
ATOM 620 C CA . ALA A 1 82 ? -13.239 -6.363 0.029 1.00 98.62 82 ALA A CA 1
ATOM 621 C C . ALA A 1 82 ? -14.547 -6.327 -0.773 1.00 98.62 82 ALA A C 1
ATOM 623 O O . ALA A 1 82 ? -14.554 -6.195 -2.002 1.00 98.62 82 ALA A O 1
ATOM 624 N N . ARG A 1 83 ? -15.684 -6.370 -0.073 1.00 98.56 83 ARG A N 1
ATOM 625 C CA . ARG A 1 83 ? -17.005 -6.248 -0.700 1.00 98.56 83 ARG A CA 1
ATOM 626 C C . ARG A 1 83 ? -17.143 -4.875 -1.363 1.00 98.56 83 ARG A C 1
ATOM 628 O O . ARG A 1 83 ? -17.191 -3.850 -0.691 1.00 98.56 83 ARG A O 1
ATOM 635 N N . GLY A 1 84 ? -17.208 -4.868 -2.694 1.00 98.50 84 GLY A N 1
ATOM 636 C CA . GLY A 1 84 ? -17.274 -3.643 -3.497 1.00 98.50 84 GLY A CA 1
ATOM 637 C C . GLY A 1 84 ? -15.984 -2.810 -3.500 1.00 98.50 84 GLY A C 1
ATOM 638 O O . GLY A 1 84 ? -16.027 -1.647 -3.901 1.00 98.50 84 GLY A O 1
ATOM 639 N N . GLY A 1 85 ? -14.859 -3.377 -3.053 1.00 98.62 85 GLY A N 1
ATOM 640 C CA . GLY A 1 85 ? -13.568 -2.695 -3.037 1.00 98.62 85 GLY A CA 1
ATOM 641 C C . GLY A 1 85 ? -12.945 -2.529 -4.426 1.00 98.62 85 GLY A C 1
ATOM 642 O O . GLY A 1 85 ? -13.343 -3.178 -5.399 1.00 98.62 85 GLY A O 1
ATOM 643 N N . ARG A 1 86 ? -11.976 -1.614 -4.538 1.00 98.62 86 ARG A N 1
ATOM 644 C CA . ARG A 1 86 ? -11.268 -1.302 -5.791 1.00 98.62 86 ARG A CA 1
ATOM 645 C C . ARG A 1 86 ? -9.794 -1.025 -5.529 1.00 98.62 86 ARG A C 1
ATOM 647 O O . ARG A 1 86 ? -9.455 -0.282 -4.615 1.00 98.62 86 ARG A O 1
ATOM 654 N N . ALA A 1 87 ? -8.931 -1.566 -6.380 1.00 98.25 87 ALA A N 1
ATOM 655 C CA . ALA A 1 87 ? -7.516 -1.223 -6.421 1.00 98.25 87 ALA A CA 1
ATOM 656 C C . ALA A 1 87 ? -7.237 -0.380 -7.671 1.00 98.25 87 ALA A C 1
ATOM 658 O O . ALA A 1 87 ? -7.621 -0.764 -8.774 1.00 98.25 87 ALA A O 1
ATOM 659 N N . ILE A 1 88 ? -6.602 0.773 -7.488 1.00 98.44 88 ILE A N 1
ATOM 660 C CA . ILE A 1 88 ? -6.324 1.762 -8.528 1.00 98.44 88 ILE A CA 1
ATOM 661 C C . ILE A 1 88 ? -4.823 2.039 -8.529 1.00 98.44 88 ILE A C 1
ATOM 663 O O . ILE A 1 88 ? -4.254 2.424 -7.506 1.00 98.44 88 ILE A O 1
ATOM 667 N N . ILE A 1 89 ? -4.202 1.859 -9.692 1.00 98.25 89 ILE A N 1
ATOM 668 C CA . ILE A 1 89 ? -2.830 2.281 -9.966 1.00 98.25 89 ILE A CA 1
ATOM 669 C C . ILE A 1 89 ? -2.902 3.505 -10.874 1.00 98.25 89 ILE A C 1
ATOM 671 O O . ILE A 1 89 ? -3.524 3.443 -11.933 1.00 98.25 89 ILE A O 1
ATOM 675 N N . ALA A 1 90 ? -2.304 4.615 -10.448 1.00 98.19 90 ALA A N 1
ATOM 676 C CA . ALA A 1 90 ? -2.298 5.873 -11.188 1.00 98.19 90 ALA A CA 1
ATOM 677 C C . ALA A 1 90 ? -0.862 6.323 -11.477 1.00 98.19 90 ALA A C 1
ATOM 679 O O . ALA A 1 90 ? -0.000 6.259 -10.607 1.00 98.19 90 ALA A O 1
ATOM 680 N N . LEU A 1 91 ? -0.604 6.791 -12.693 1.00 97.69 91 LEU A N 1
ATOM 681 C CA . LEU A 1 91 ? 0.687 7.330 -13.114 1.00 97.69 91 LEU A CA 1
ATOM 682 C C . LEU A 1 91 ? 0.489 8.325 -14.272 1.00 97.69 91 LEU A C 1
ATOM 684 O O . LEU A 1 91 ? -0.513 8.212 -14.985 1.00 97.69 91 LEU A O 1
ATOM 688 N N . PRO A 1 92 ? 1.396 9.300 -14.461 1.00 97.12 92 PRO A N 1
ATOM 689 C CA . PRO A 1 92 ? 1.425 10.127 -15.667 1.00 97.12 92 PRO A CA 1
ATOM 690 C C . PRO A 1 92 ? 1.629 9.285 -16.937 1.00 97.12 92 PRO A C 1
ATOM 692 O O . PRO A 1 92 ? 2.297 8.253 -16.882 1.00 97.12 92 PRO A O 1
ATOM 695 N N . SER A 1 93 ? 1.063 9.744 -18.060 1.00 89.62 93 SER A N 1
ATOM 696 C CA . SER A 1 93 ? 1.242 9.142 -19.393 1.00 89.62 93 SER A CA 1
ATOM 697 C C . SER A 1 93 ? 2.534 9.575 -20.068 1.00 89.62 93 SER A C 1
ATOM 699 O O . SER A 1 93 ? 2.814 10.796 -19.992 1.00 89.62 93 SER A O 1
#